Protein AF-J9DST7-F1 (afdb_monomer)

InterPro domains:
  IPR014009 PIK-related kinase, FAT domain [PS51189] (1-64)
  IPR057564 Serine/threonine-protein kinase ATR-like, HEAT repeats [PF23593] (2-87)

Foldseek 3Di:
DLVVVQVCCVVDDLVVVLVCLLVLLVCCLPPDVSSNVSSLVSLLVCCLVPVVSSLLSCVCQCPDDCVVCVSSNVSSVSSLVSSCVPNPVNVSVVVNVVSNVVVVVVVD

Solvent-accessible surface area (backbone atoms only — not comparable to full-atom values): 6143 Å² total; per-residue (Å²): 108,71,66,59,53,52,54,43,59,74,76,43,68,62,68,66,55,54,76,43,39,67,63,54,62,72,52,58,68,48,88,51,60,72,59,33,54,54,49,36,51,55,52,16,53,47,36,56,77,41,41,74,65,41,49,66,69,41,45,70,55,61,69,39,51,56,87,85,38,43,67,46,26,56,47,41,48,53,24,54,55,48,20,53,69,67,35,85,83,50,56,57,73,58,47,53,59,51,54,51,51,55,54,56,64,70,75,112

Radius of gyration: 13.71 Å; Cα contacts (8 Å, |Δi|>4): 87; chains: 1; bounding box: 43×25×34 Å

Organism: Wuchereria bancrofti (NCBI:tx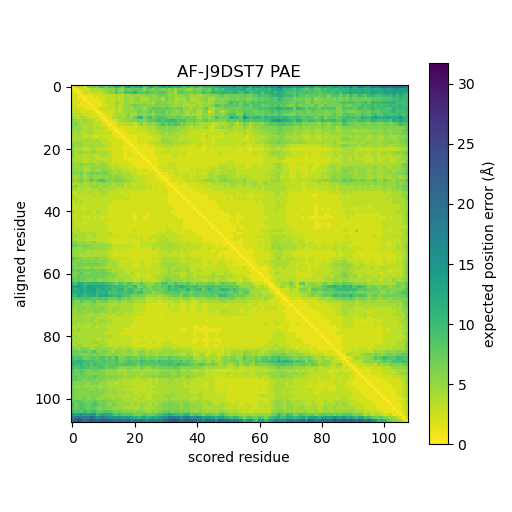id6293)

Nearest PDB structures (foldseek):
  3jbz-assembly1_A  TM=8.915E-01  e=9.673E-02  Homo sapiens
  6sb2-assembly1_B  TM=8.858E-01  e=1.521E-01  Homo sapiens
  8rch-assembly1_B  TM=8.813E-01  e=3.399E-01  Homo sapiens
  7kzv-assembly1_V  TM=4.719E-01  e=5.909E-01  Homo sapiens
  3tjz-assembly2_E  TM=4.678E-01  e=7.297E+00  Bos taurus

Sequence (108 aa):
MNGVIYDGFKCIDHYMFYTAFAQLISRITHPNEDVFQTLKMILSTLMVEYPHQCLWQSIAVFRCDADNQPLRFTRCRAVYDLAKRTDETGQLKNLIPQYEYVAAAFIR

Mean predicted aligned error: 4.24 Å

pLDDT: mean 89.82, std 5.5, range [54.22, 95.38]

Secondary structure (DSSP, 8-state):
-HHHHHHHHHHS-HHHHHHTHHHHHHTTT-S-HHHHHHHHHHHHHHHHHSHHHHHHHHHHHHT--TTT-HHHHHHHHHHHHHHHHH-SS-HHHHHHHHHHHHHHHH--

Structure (mmCIF, N/CA/C/O backbone):
data_AF-J9DST7-F1
#
_entry.id   AF-J9DST7-F1
#
loop_
_atom_site.group_PDB
_atom_site.id
_atom_site.type_symbol
_atom_site.label_atom_id
_atom_site.label_alt_id
_atom_site.label_comp_id
_atom_site.label_asym_id
_atom_site.label_entity_id
_atom_site.label_seq_id
_atom_site.pdbx_PDB_ins_code
_atom_site.Cartn_x
_atom_site.Cartn_y
_atom_site.Cartn_z
_atom_site.occupancy
_atom_site.B_iso_or_equiv
_atom_site.auth_seq_id
_atom_site.auth_comp_id
_atom_site.auth_asym_id
_atom_site.auth_atom_id
_atom_site.pdbx_PDB_model_num
ATOM 1 N N . MET A 1 1 ? -19.195 -8.987 -0.256 1.00 72.56 1 MET A N 1
ATOM 2 C CA . MET A 1 1 ? -17.948 -9.495 0.362 1.00 72.56 1 MET A CA 1
ATOM 3 C C . MET A 1 1 ? -16.982 -8.361 0.704 1.00 72.56 1 MET A C 1
ATOM 5 O O . MET A 1 1 ? -16.633 -8.263 1.868 1.00 72.56 1 MET A O 1
ATOM 9 N N . ASN A 1 2 ? -16.640 -7.454 -0.225 1.00 77.69 2 ASN A N 1
ATOM 10 C CA . ASN A 1 2 ? -15.779 -6.289 0.072 1.00 77.69 2 ASN A CA 1
ATOM 11 C C . ASN A 1 2 ? -16.277 -5.428 1.249 1.00 77.69 2 ASN A C 1
ATOM 13 O O . ASN A 1 2 ? -15.471 -5.034 2.081 1.00 77.69 2 ASN A O 1
ATOM 17 N N . GLY A 1 3 ? -17.594 -5.209 1.367 1.00 79.44 3 GLY A N 1
ATOM 18 C CA . GLY A 1 3 ? -18.181 -4.511 2.522 1.00 79.44 3 GLY A CA 1
ATOM 19 C C . GLY A 1 3 ? -17.886 -5.203 3.857 1.00 79.44 3 GLY A C 1
ATOM 20 O O . GLY A 1 3 ? -17.399 -4.565 4.774 1.00 79.44 3 GLY A O 1
ATOM 21 N N . VAL A 1 4 ? -18.038 -6.529 3.924 1.00 86.62 4 VAL A N 1
ATOM 22 C CA . VAL A 1 4 ? -17.747 -7.317 5.138 1.00 86.62 4 VAL A CA 1
ATOM 23 C C . VAL A 1 4 ? -16.264 -7.254 5.512 1.00 86.62 4 VAL A C 1
ATOM 25 O O . VAL A 1 4 ? -15.931 -7.159 6.686 1.00 86.62 4 VAL A O 1
ATOM 28 N N . ILE A 1 5 ? -15.366 -7.286 4.521 1.00 83.12 5 ILE A N 1
ATOM 29 C CA . ILE A 1 5 ? -13.921 -7.134 4.754 1.00 83.12 5 ILE A CA 1
ATOM 30 C C . ILE A 1 5 ? -13.617 -5.738 5.299 1.00 83.12 5 ILE A C 1
ATOM 32 O O . ILE A 1 5 ? -12.800 -5.597 6.202 1.00 83.12 5 ILE A O 1
ATOM 36 N N . TYR A 1 6 ? -14.283 -4.714 4.767 1.00 83.31 6 TYR A N 1
ATOM 37 C CA . TYR A 1 6 ? -14.107 -3.343 5.217 1.00 83.31 6 TYR A CA 1
ATOM 38 C C . TYR A 1 6 ? -14.636 -3.115 6.637 1.00 83.31 6 TYR A C 1
ATOM 40 O O . TYR A 1 6 ? -13.962 -2.489 7.452 1.00 83.31 6 TYR A O 1
ATOM 48 N N . ASP A 1 7 ? -15.801 -3.673 6.957 1.00 85.00 7 ASP A N 1
ATOM 49 C CA . ASP A 1 7 ? -16.362 -3.634 8.306 1.00 85.00 7 ASP A CA 1
ATOM 50 C C . ASP A 1 7 ? -15.466 -4.409 9.284 1.00 85.00 7 ASP A C 1
ATOM 52 O O . ASP A 1 7 ? -15.138 -3.914 10.359 1.00 85.00 7 ASP A O 1
ATOM 56 N N . GLY A 1 8 ? -14.967 -5.578 8.869 1.00 82.56 8 GLY A N 1
ATOM 57 C CA . GLY A 1 8 ? -13.980 -6.347 9.624 1.00 82.56 8 GLY A CA 1
ATOM 58 C C . GLY A 1 8 ? -12.692 -5.565 9.877 1.00 82.56 8 GLY A C 1
ATOM 59 O O . GLY A 1 8 ? -12.195 -5.574 10.995 1.00 82.56 8 GLY A O 1
ATOM 60 N N . 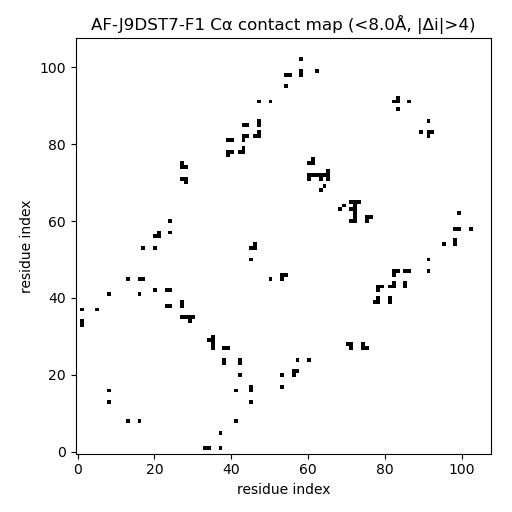PHE A 1 9 ? -12.187 -4.832 8.883 1.00 85.69 9 PHE A N 1
ATOM 61 C CA . PHE A 1 9 ? -10.999 -3.985 9.031 1.00 85.69 9 PHE A CA 1
ATOM 62 C C . PHE A 1 9 ? -11.182 -2.870 10.068 1.00 85.69 9 PHE A C 1
ATOM 64 O O . PHE A 1 9 ? -10.224 -2.492 10.725 1.00 85.69 9 PHE A O 1
ATOM 71 N N . LYS A 1 10 ? -12.408 -2.366 10.253 1.00 84.12 10 LYS A N 1
ATOM 72 C CA . LYS A 1 10 ? -12.713 -1.358 11.282 1.00 84.12 10 LYS A CA 1
ATOM 73 C C . LYS A 1 10 ? -12.887 -1.939 12.681 1.00 84.12 10 LYS A C 1
ATOM 75 O O . LYS A 1 10 ? -12.686 -1.227 13.659 1.00 84.12 10 LYS A O 1
ATOM 80 N N . CYS A 1 11 ? -13.359 -3.179 12.777 1.00 85.50 11 CYS A N 1
ATOM 81 C CA . CYS A 1 11 ? -13.729 -3.797 14.050 1.00 85.50 11 CYS A CA 1
ATOM 82 C C . CYS A 1 11 ? -12.637 -4.701 14.635 1.00 85.50 11 CYS A C 1
ATOM 84 O O . CYS A 1 11 ? -12.670 -4.988 15.830 1.00 85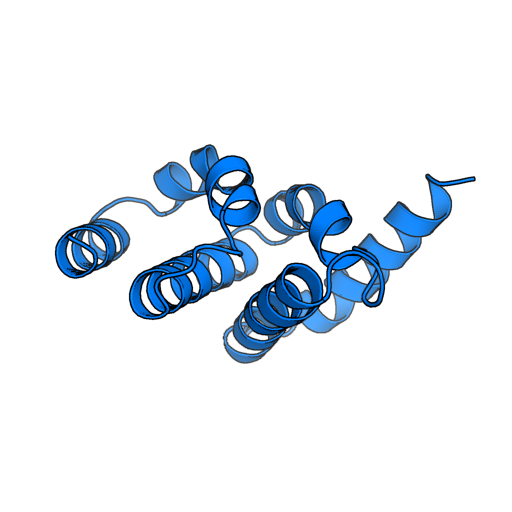.50 11 CYS A O 1
ATOM 86 N N . ILE A 1 12 ? -11.712 -5.184 13.806 1.00 86.69 12 ILE A N 1
ATOM 87 C CA . ILE A 1 12 ? -10.630 -6.096 14.185 1.00 86.69 12 ILE A CA 1
ATOM 88 C C . ILE A 1 12 ? -9.321 -5.306 14.263 1.00 86.69 12 ILE A C 1
ATOM 90 O O . ILE A 1 12 ? -9.127 -4.343 13.529 1.00 86.69 12 ILE A O 1
ATOM 94 N N . ASP A 1 13 ? -8.411 -5.738 15.134 1.00 87.06 13 ASP A N 1
ATOM 95 C CA . ASP A 1 13 ? -7.073 -5.162 15.250 1.00 87.06 13 ASP A CA 1
ATOM 96 C C . ASP A 1 13 ? -6.321 -5.202 13.904 1.00 87.06 13 ASP A C 1
ATOM 98 O O . ASP A 1 13 ? -6.175 -6.262 13.274 1.00 87.06 13 ASP A O 1
ATOM 102 N N . HIS A 1 14 ? -5.813 -4.045 13.473 1.00 88.69 14 HIS A N 1
ATOM 103 C CA . HIS A 1 14 ? -5.045 -3.890 12.241 1.00 88.69 14 HIS A CA 1
ATOM 104 C C . HIS A 1 14 ? -3.817 -4.806 12.194 1.00 88.69 14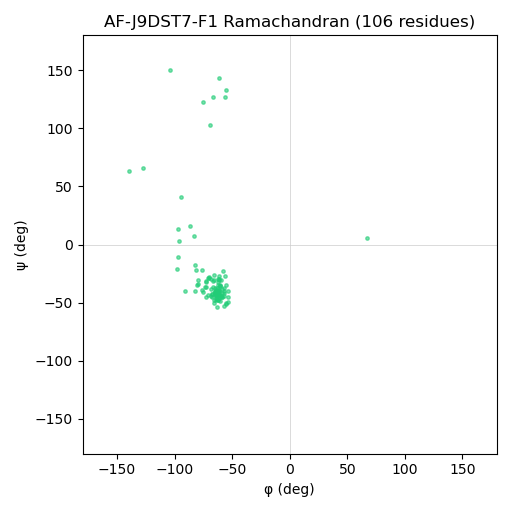 HIS A C 1
ATOM 106 O O . HIS A 1 14 ? -3.419 -5.244 11.109 1.00 88.69 14 HIS A O 1
ATOM 112 N N . TYR A 1 15 ? -3.258 -5.186 13.346 1.00 88.75 15 TYR A N 1
ATOM 113 C CA . TYR A 1 15 ? -2.160 -6.145 13.426 1.00 88.75 15 TYR A CA 1
ATOM 114 C C . TYR A 1 15 ? -2.486 -7.487 12.746 1.00 88.75 15 TYR A C 1
ATOM 116 O O . TYR A 1 15 ? -1.622 -8.089 12.101 1.00 88.75 15 TYR A O 1
ATOM 124 N N . MET A 1 16 ? -3.742 -7.950 12.803 1.00 87.88 16 MET A N 1
ATOM 125 C CA . MET A 1 16 ? -4.143 -9.174 12.100 1.00 87.88 16 MET A CA 1
ATOM 126 C C . MET A 1 16 ? -3.985 -9.025 10.584 1.00 87.88 16 MET A C 1
ATOM 128 O O . MET A 1 1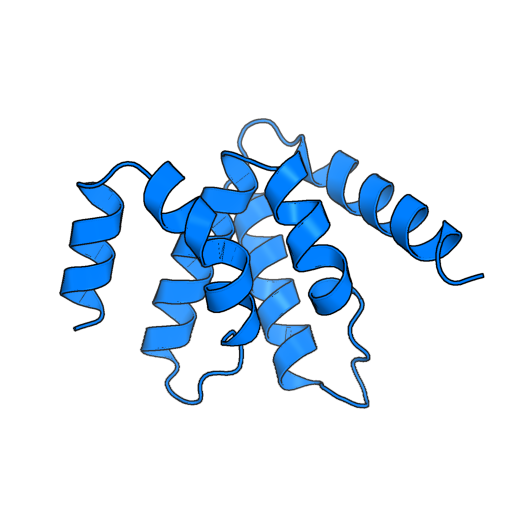6 ? -3.479 -9.930 9.919 1.00 87.88 16 MET A O 1
ATOM 132 N N . PHE A 1 17 ? -4.344 -7.864 10.034 1.00 87.75 17 PHE A N 1
ATOM 133 C CA . PHE A 1 17 ? -4.189 -7.576 8.608 1.00 87.75 17 PHE A CA 1
ATOM 134 C C . PHE A 1 17 ? -2.728 -7.354 8.219 1.00 87.75 17 PHE A C 1
ATOM 136 O O . PHE A 1 17 ? -2.327 -7.741 7.119 1.00 87.75 17 PHE A O 1
ATOM 143 N N . TYR A 1 18 ? -1.915 -6.812 9.128 1.00 89.88 18 TYR A N 1
ATOM 144 C CA . TYR A 1 18 ? -0.470 -6.715 8.945 1.00 89.88 18 TYR A CA 1
ATOM 145 C C . TYR A 1 18 ? 0.169 -8.091 8.697 1.00 89.88 18 TYR A C 1
ATOM 147 O O . TYR A 1 18 ? 0.999 -8.221 7.798 1.00 89.88 18 TYR A O 1
ATOM 155 N N . THR A 1 19 ? -0.260 -9.146 9.400 1.00 90.25 19 THR A N 1
ATOM 156 C CA . THR A 1 19 ? 0.291 -10.499 9.169 1.00 90.25 19 THR A CA 1
ATOM 157 C C . THR A 1 19 ? 0.055 -11.017 7.745 1.00 90.25 19 THR A C 1
ATOM 159 O O . THR A 1 19 ? 0.853 -11.791 7.218 1.00 90.25 19 THR A O 1
ATOM 162 N N . ALA A 1 20 ? -1.005 -10.539 7.088 1.00 91.00 20 ALA A N 1
ATOM 163 C CA . ALA A 1 20 ? -1.338 -10.866 5.708 1.00 91.00 20 ALA A CA 1
ATOM 164 C C . ALA A 1 20 ? -0.828 -9.827 4.691 1.00 91.00 20 ALA A C 1
ATOM 166 O O . ALA A 1 20 ? -1.080 -9.984 3.495 1.00 91.00 20 ALA A O 1
ATOM 167 N N . PHE A 1 21 ? -0.097 -8.787 5.112 1.00 92.88 21 PHE A N 1
ATOM 168 C CA . PHE A 1 21 ? 0.298 -7.660 4.257 1.00 92.88 21 PHE A CA 1
ATOM 169 C C . PHE A 1 21 ? 1.014 -8.103 2.973 1.00 92.88 21 PHE A C 1
ATOM 171 O O . PHE A 1 21 ? 0.606 -7.718 1.875 1.00 92.88 21 PHE A O 1
ATOM 178 N N . ALA A 1 22 ? 2.020 -8.978 3.083 1.00 90.75 22 ALA A N 1
ATOM 179 C CA . ALA A 1 22 ? 2.740 -9.528 1.932 1.00 90.75 22 ALA A CA 1
ATOM 180 C C . ALA A 1 22 ? 1.810 -10.251 0.935 1.00 90.75 22 ALA A C 1
ATOM 182 O O . ALA A 1 22 ? 1.971 -10.135 -0.283 1.00 90.75 22 ALA A O 1
ATOM 183 N N . GLN A 1 23 ? 0.795 -10.963 1.438 1.00 92.31 23 GLN A N 1
ATOM 184 C CA . GLN A 1 23 ? -0.193 -11.637 0.594 1.00 92.31 23 GLN A CA 1
ATOM 185 C C . GLN A 1 23 ? -1.116 -10.626 -0.092 1.00 92.31 23 GLN A C 1
ATOM 187 O O . GLN A 1 23 ? -1.354 -10.734 -1.297 1.00 92.31 23 GLN A O 1
ATOM 192 N N . LEU A 1 24 ? -1.579 -9.607 0.635 1.00 92.75 24 LEU A N 1
ATOM 193 C CA . LEU A 1 24 ? -2.447 -8.553 0.108 1.00 92.75 24 LEU A CA 1
ATOM 194 C C . LEU A 1 24 ? -1.754 -7.748 -0.999 1.00 92.75 24 LEU A C 1
ATOM 196 O O . LEU A 1 24 ? -2.315 -7.582 -2.085 1.00 92.75 24 LEU A O 1
ATOM 200 N N . ILE A 1 25 ? -0.513 -7.308 -0.773 1.00 91.94 25 ILE A N 1
ATOM 201 C CA . ILE A 1 25 ? 0.221 -6.520 -1.769 1.00 91.94 25 ILE A CA 1
ATOM 202 C C . ILE A 1 25 ? 0.589 -7.342 -3.009 1.00 91.94 25 ILE A C 1
ATOM 204 O O . ILE A 1 25 ? 0.603 -6.811 -4.121 1.00 91.94 25 ILE A O 1
ATOM 208 N N . SER A 1 26 ? 0.794 -8.657 -2.870 1.00 90.31 26 SER A N 1
ATOM 209 C CA . SER A 1 26 ? 1.018 -9.534 -4.026 1.00 90.31 26 SER A CA 1
ATOM 210 C C . SER A 1 26 ? -0.160 -9.519 -5.015 1.00 90.31 26 SER A C 1
ATOM 212 O O . SER A 1 26 ? 0.053 -9.644 -6.226 1.00 90.31 26 SER A O 1
ATOM 214 N N . ARG A 1 27 ? -1.385 -9.298 -4.507 1.00 91.19 27 ARG A N 1
ATOM 215 C CA . ARG A 1 27 ? -2.661 -9.296 -5.245 1.00 91.19 27 ARG A CA 1
ATOM 216 C C . ARG A 1 27 ? -3.140 -7.906 -5.660 1.00 91.19 27 ARG A C 1
ATOM 218 O O . ARG A 1 27 ? -4.269 -7.759 -6.122 1.00 91.19 27 ARG A O 1
ATOM 225 N N . ILE A 1 28 ? -2.281 -6.892 -5.582 1.00 92.12 28 ILE A N 1
ATOM 226 C CA . ILE A 1 28 ? -2.622 -5.508 -5.938 1.00 92.12 28 ILE A CA 1
ATOM 227 C C . ILE A 1 28 ? -3.110 -5.342 -7.393 1.00 92.12 28 ILE A C 1
ATOM 229 O O . ILE A 1 28 ? -3.850 -4.413 -7.707 1.00 92.12 28 ILE A O 1
ATOM 233 N N . THR A 1 29 ? -2.760 -6.266 -8.290 1.00 91.44 29 THR A N 1
ATOM 234 C CA . THR A 1 29 ? -3.162 -6.276 -9.708 1.00 91.44 29 THR A CA 1
ATOM 235 C C . THR A 1 29 ? -4.511 -6.958 -9.977 1.00 91.44 29 THR A C 1
ATOM 237 O O . THR A 1 29 ? -4.809 -7.292 -11.119 1.00 91.44 29 THR A O 1
ATOM 240 N N . HIS A 1 30 ? -5.345 -7.176 -8.953 1.00 90.56 30 HIS A N 1
ATOM 241 C CA . HIS A 1 30 ? -6.648 -7.831 -9.101 1.00 90.56 30 HIS A CA 1
ATOM 242 C C . HIS A 1 30 ? -7.553 -7.141 -10.155 1.00 90.56 30 HIS A C 1
ATOM 244 O O . HIS A 1 30 ? -7.711 -5.922 -10.100 1.00 90.56 30 HIS A O 1
ATOM 250 N N . PRO A 1 31 ? -8.193 -7.869 -11.089 1.00 90.19 31 PRO A N 1
ATOM 251 C CA . PRO A 1 31 ? -8.918 -7.256 -12.209 1.00 90.19 31 PRO A CA 1
ATOM 252 C C . PRO A 1 31 ? -10.151 -6.446 -11.782 1.00 90.19 31 PRO A C 1
ATOM 254 O O . PRO A 1 31 ? -10.498 -5.468 -12.433 1.00 90.19 31 PRO A O 1
ATOM 257 N N . ASN A 1 32 ? -10.804 -6.826 -10.679 1.00 92.69 32 ASN A N 1
ATOM 258 C CA . ASN A 1 32 ? -11.925 -6.068 -10.123 1.00 92.69 32 ASN A CA 1
ATOM 259 C C . ASN A 1 32 ? -11.422 -4.808 -9.397 1.00 92.69 32 ASN A C 1
ATOM 261 O O . ASN A 1 32 ? -10.641 -4.911 -8.446 1.00 92.69 32 ASN A O 1
ATOM 265 N N . GLU A 1 33 ? -11.909 -3.648 -9.831 1.00 91.62 33 GLU A N 1
ATOM 266 C CA . GLU A 1 33 ? -11.514 -2.342 -9.311 1.00 91.62 33 GLU A CA 1
ATOM 267 C C . GLU A 1 33 ? -11.990 -2.103 -7.871 1.00 91.62 33 GLU A C 1
ATOM 269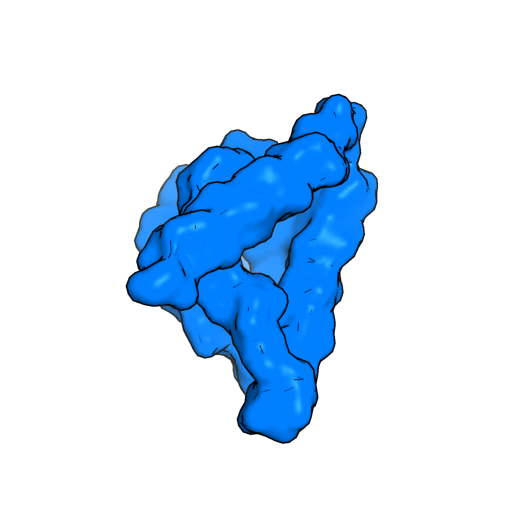 O O . GLU A 1 33 ? -11.208 -1.613 -7.063 1.00 91.62 33 GLU A O 1
ATOM 274 N N . ASP A 1 34 ? -13.194 -2.541 -7.491 1.00 91.38 34 ASP A N 1
ATOM 275 C CA . ASP A 1 34 ? -13.696 -2.399 -6.115 1.00 91.38 34 ASP A CA 1
ATOM 276 C C . ASP A 1 34 ? -12.803 -3.139 -5.116 1.00 91.38 34 ASP A C 1
ATOM 278 O O . ASP A 1 34 ? -12.511 -2.643 -4.028 1.00 91.38 34 ASP A O 1
ATOM 282 N N . VAL A 1 35 ? -12.320 -4.324 -5.507 1.00 91.81 35 VAL A N 1
ATOM 283 C CA . VAL A 1 35 ? -11.370 -5.105 -4.701 1.00 91.81 35 VAL A CA 1
ATOM 284 C C . VAL A 1 35 ? -10.055 -4.346 -4.560 1.00 91.81 35 VAL A C 1
ATOM 286 O O . VAL A 1 35 ? -9.506 -4.268 -3.461 1.00 91.81 35 VAL A O 1
ATOM 289 N N . PHE A 1 36 ? -9.558 -3.748 -5.645 1.00 92.94 36 PHE A N 1
ATOM 290 C CA . PHE A 1 36 ? -8.358 -2.922 -5.577 1.00 92.94 36 PHE A CA 1
ATOM 291 C C . PHE A 1 36 ? -8.554 -1.703 -4.670 1.00 92.94 36 PHE A C 1
ATOM 293 O O . PHE A 1 36 ? -7.660 -1.406 -3.885 1.00 92.94 36 PHE A O 1
ATOM 300 N N . GLN A 1 37 ? -9.708 -1.033 -4.705 1.00 93.06 37 GLN A N 1
ATOM 301 C CA . GLN A 1 37 ? -9.981 0.099 -3.816 1.00 93.06 37 GLN A CA 1
ATOM 302 C C . GLN A 1 37 ? -9.954 -0.318 -2.339 1.00 93.06 37 GLN A C 1
ATOM 304 O O . GLN A 1 37 ? -9.320 0.364 -1.529 1.00 93.06 37 GLN A O 1
ATOM 309 N N . THR A 1 38 ? -10.558 -1.461 -1.991 1.00 92.69 38 THR A N 1
ATOM 310 C CA . THR A 1 38 ? -10.490 -2.015 -0.628 1.00 92.69 38 THR A CA 1
ATOM 311 C C . THR A 1 38 ? -9.052 -2.357 -0.232 1.00 92.69 38 THR A C 1
ATOM 313 O O . THR A 1 38 ? -8.594 -1.928 0.825 1.00 92.69 38 THR A O 1
ATOM 316 N N . LEU A 1 39 ? -8.305 -3.060 -1.093 1.00 93.25 39 LEU A N 1
ATOM 317 C CA . LEU A 1 39 ? -6.898 -3.397 -0.841 1.00 93.25 39 LEU A CA 1
ATOM 318 C C . LEU A 1 39 ? -6.032 -2.148 -0.677 1.00 93.25 39 LEU A C 1
ATOM 320 O O . LEU A 1 39 ? -5.207 -2.086 0.228 1.00 93.25 39 LEU A O 1
ATOM 324 N N . LYS A 1 40 ? -6.229 -1.143 -1.534 1.00 94.81 40 LYS A N 1
ATOM 325 C CA . LYS A 1 40 ? -5.476 0.108 -1.508 1.00 94.81 40 LYS A CA 1
ATOM 326 C C . LYS A 1 40 ? -5.648 0.818 -0.175 1.00 94.81 40 LYS A C 1
ATOM 328 O O . LYS A 1 40 ? -4.660 1.275 0.391 1.00 94.81 40 LYS A O 1
ATOM 333 N N . MET A 1 41 ? -6.881 0.871 0.325 1.00 93.94 41 MET A N 1
ATOM 334 C CA . MET A 1 41 ? -7.173 1.472 1.619 1.00 93.94 41 MET A CA 1
ATOM 335 C C . MET A 1 41 ? -6.478 0.711 2.753 1.00 93.94 41 MET A C 1
ATOM 337 O O . MET A 1 41 ? -5.683 1.312 3.467 1.00 93.94 41 MET A O 1
ATOM 341 N N . ILE A 1 42 ? -6.691 -0.608 2.846 1.00 93.75 42 ILE A N 1
ATOM 342 C CA . ILE A 1 42 ? -6.094 -1.459 3.889 1.00 93.75 42 ILE A CA 1
ATOM 343 C C . ILE A 1 42 ? -4.567 -1.319 3.895 1.00 93.75 42 ILE A C 1
ATOM 345 O O . ILE A 1 42 ? -3.973 -1.026 4.929 1.00 93.75 42 ILE A O 1
ATOM 349 N N . LEU A 1 43 ? -3.925 -1.471 2.732 1.00 95.06 43 LEU A N 1
ATOM 350 C CA . LEU A 1 43 ? -2.471 -1.372 2.607 1.00 95.06 43 LEU A CA 1
ATOM 351 C C . LEU A 1 43 ? -1.960 0.019 2.997 1.00 95.06 43 LEU A C 1
ATOM 353 O O . LEU A 1 43 ? -0.946 0.114 3.682 1.00 95.06 43 LEU A O 1
ATOM 357 N N . SER A 1 44 ? -2.654 1.089 2.592 1.00 95.25 44 SER A N 1
ATOM 358 C CA . SER A 1 44 ? -2.251 2.454 2.945 1.00 95.25 44 SER A CA 1
ATOM 359 C C . SER A 1 44 ? -2.344 2.724 4.446 1.00 95.25 44 SER A C 1
ATOM 361 O O . SER A 1 44 ? -1.417 3.303 5.002 1.00 95.25 44 SER A O 1
ATOM 363 N N . THR A 1 45 ? -3.400 2.250 5.112 1.00 94.19 45 THR A N 1
ATOM 364 C CA . THR A 1 45 ? -3.572 2.397 6.563 1.00 94.19 45 THR A CA 1
ATOM 365 C C . THR A 1 45 ? -2.484 1.640 7.319 1.00 94.19 45 THR A C 1
ATOM 367 O O . THR A 1 45 ? -1.810 2.224 8.163 1.00 94.19 45 THR A O 1
ATOM 370 N N . LEU A 1 46 ? -2.225 0.381 6.947 1.00 94.56 46 LEU A N 1
ATOM 371 C CA . LEU A 1 46 ? -1.167 -0.423 7.566 1.00 94.56 46 LEU A CA 1
ATOM 372 C C . LEU A 1 46 ? 0.228 0.179 7.360 1.00 94.56 46 LEU A C 1
ATOM 374 O O . LEU A 1 46 ? 1.068 0.096 8.250 1.00 94.56 46 LEU A O 1
ATOM 378 N N . MET A 1 47 ? 0.482 0.810 6.208 1.00 94.69 47 MET A N 1
ATOM 379 C CA . MET A 1 47 ? 1.741 1.519 5.962 1.00 94.69 47 MET A CA 1
ATOM 380 C C . MET A 1 47 ? 1.918 2.755 6.845 1.00 94.69 47 MET A C 1
ATOM 382 O O . MET A 1 47 ? 3.055 3.095 7.153 1.00 94.69 47 MET A O 1
ATOM 386 N N . VAL A 1 48 ? 0.840 3.440 7.228 1.00 94.12 48 VAL A N 1
ATOM 387 C CA . VAL A 1 48 ? 0.915 4.582 8.153 1.00 94.12 48 VAL A CA 1
ATOM 388 C C . VAL A 1 48 ? 1.143 4.094 9.585 1.00 94.12 48 VAL A C 1
ATOM 390 O O . VAL A 1 48 ? 1.956 4.666 10.303 1.00 94.12 48 VAL A O 1
ATOM 393 N N . GLU A 1 49 ? 0.475 3.012 9.984 1.00 93.00 49 GLU A N 1
ATOM 394 C CA . GLU A 1 49 ? 0.534 2.474 11.349 1.00 93.00 49 GLU A CA 1
ATOM 395 C C . GLU A 1 49 ? 1.833 1.701 11.640 1.00 93.00 49 GLU A C 1
ATOM 397 O O . GLU A 1 49 ? 2.425 1.843 12.709 1.00 93.00 49 GLU A O 1
ATOM 402 N N . TYR A 1 50 ? 2.326 0.929 10.665 1.00 93.75 50 TYR A N 1
ATOM 403 C CA . TYR A 1 50 ? 3.540 0.110 10.769 1.00 93.75 50 TYR A CA 1
ATOM 404 C C . TYR A 1 50 ? 4.507 0.396 9.603 1.00 93.75 50 TYR A C 1
ATOM 406 O O . TYR A 1 50 ? 4.751 -0.474 8.752 1.00 93.75 50 TYR A O 1
ATOM 414 N N . PRO A 1 51 ? 5.071 1.617 9.520 1.00 92.62 51 PRO A N 1
ATOM 415 C CA . PRO A 1 51 ? 5.782 2.087 8.334 1.00 92.62 51 PRO A CA 1
ATOM 416 C C . PRO A 1 51 ? 7.024 1.260 8.027 1.00 92.62 51 PRO A C 1
ATOM 418 O O . PRO A 1 51 ? 7.217 0.825 6.895 1.00 92.62 51 PRO A O 1
ATOM 421 N N . HIS A 1 52 ? 7.854 0.984 9.031 1.00 92.56 52 HIS A N 1
ATOM 422 C CA . HIS A 1 52 ? 9.120 0.281 8.835 1.00 92.56 52 HIS A CA 1
ATOM 423 C C . HIS A 1 52 ? 8.930 -1.146 8.308 1.00 92.56 52 HIS A C 1
ATOM 425 O O . HIS A 1 52 ? 9.645 -1.581 7.402 1.00 92.56 52 HIS A O 1
ATOM 431 N N . GLN A 1 53 ? 7.957 -1.870 8.861 1.00 92.00 53 GLN A N 1
ATOM 432 C CA . GLN A 1 53 ? 7.672 -3.248 8.492 1.00 92.00 53 GLN A CA 1
ATOM 433 C C . GLN A 1 53 ? 7.020 -3.334 7.112 1.00 92.00 53 GLN A C 1
ATOM 435 O O . GLN A 1 53 ? 7.423 -4.160 6.290 1.00 92.00 53 GLN A O 1
ATOM 440 N N . CYS A 1 54 ? 6.037 -2.471 6.844 1.00 94.50 54 CYS A N 1
ATOM 441 C CA . CYS A 1 54 ? 5.328 -2.474 5.572 1.00 94.50 54 CYS A CA 1
ATOM 442 C C . CYS A 1 54 ? 6.245 -2.038 4.429 1.00 94.50 54 CYS A C 1
ATOM 444 O O . CYS A 1 54 ? 6.299 -2.730 3.415 1.00 94.50 54 CYS A O 1
ATOM 446 N N . LEU A 1 55 ? 7.025 -0.961 4.612 1.00 93.94 55 LEU A N 1
ATOM 447 C CA . LEU A 1 55 ? 7.948 -0.459 3.590 1.00 93.94 55 LEU A CA 1
ATOM 448 C C . LEU A 1 55 ? 8.950 -1.526 3.156 1.00 93.94 55 LEU A C 1
ATOM 450 O O . LEU A 1 55 ? 9.184 -1.671 1.959 1.00 93.94 55 LEU A O 1
ATOM 454 N N . TRP A 1 56 ? 9.499 -2.301 4.095 1.00 91.75 56 TRP A N 1
ATOM 455 C CA . TRP A 1 56 ? 10.426 -3.382 3.759 1.00 91.75 56 TRP A CA 1
ATOM 456 C C . TRP A 1 56 ? 9.760 -4.499 2.947 1.00 91.75 56 TRP A C 1
ATOM 458 O O . TRP A 1 56 ? 10.328 -4.977 1.969 1.00 91.75 56 TRP A O 1
ATOM 468 N N . GLN A 1 57 ? 8.529 -4.881 3.300 1.00 90.44 57 GLN A N 1
ATOM 469 C CA . GLN A 1 57 ? 7.783 -5.920 2.582 1.00 90.44 57 GLN A CA 1
ATOM 470 C C . GLN A 1 57 ? 7.311 -5.466 1.192 1.00 90.44 57 GLN A C 1
ATOM 472 O O . GLN A 1 57 ? 7.172 -6.290 0.288 1.00 90.44 57 GLN A O 1
ATOM 477 N N . SER A 1 58 ? 7.066 -4.167 0.998 1.00 92.44 58 SER A N 1
ATOM 478 C CA . SER A 1 58 ? 6.542 -3.620 -0.255 1.00 92.44 58 SER A CA 1
ATOM 479 C C . SER A 1 58 ? 7.601 -3.054 -1.201 1.00 92.44 58 SER A C 1
ATOM 481 O O . SER A 1 58 ? 7.281 -2.800 -2.363 1.00 92.44 58 SER A O 1
ATOM 483 N N . ILE A 1 59 ? 8.857 -2.884 -0.764 1.00 90.19 59 ILE A N 1
ATOM 484 C CA . ILE A 1 59 ? 9.882 -2.169 -1.543 1.00 90.19 59 ILE A CA 1
ATOM 485 C C . ILE A 1 59 ? 10.186 -2.815 -2.899 1.00 90.19 59 ILE A C 1
ATOM 487 O O . ILE A 1 59 ? 10.382 -2.112 -3.889 1.00 90.19 59 ILE A O 1
ATOM 491 N N . ALA A 1 60 ? 10.158 -4.148 -2.976 1.00 87.81 60 ALA A N 1
ATOM 492 C CA . ALA A 1 60 ? 10.362 -4.874 -4.228 1.00 87.81 60 ALA A CA 1
ATOM 493 C C . ALA A 1 60 ? 9.223 -4.621 -5.231 1.00 87.81 60 ALA A C 1
ATOM 495 O O . ALA A 1 60 ? 9.459 -4.499 -6.430 1.00 87.81 60 ALA A O 1
ATOM 496 N N . VAL A 1 61 ? 7.986 -4.503 -4.737 1.00 86.81 61 VAL A N 1
ATOM 497 C CA . VAL A 1 61 ? 6.806 -4.205 -5.562 1.00 86.81 61 VAL A CA 1
ATOM 498 C C . VAL A 1 61 ? 6.809 -2.739 -5.996 1.00 86.81 61 VAL A C 1
ATOM 500 O O . VAL A 1 61 ? 6.446 -2.436 -7.129 1.00 86.81 61 VAL A O 1
ATOM 503 N N . PHE A 1 62 ? 7.262 -1.837 -5.124 1.00 87.00 62 PHE A N 1
ATOM 504 C CA . PHE A 1 62 ? 7.381 -0.409 -5.416 1.00 87.00 62 PHE A CA 1
ATOM 505 C C . PHE A 1 62 ? 8.416 -0.110 -6.507 1.00 87.00 62 PHE A C 1
ATOM 507 O O . PHE A 1 62 ? 8.170 0.721 -7.377 1.00 87.00 62 PHE A O 1
ATOM 514 N N . ARG A 1 63 ? 9.549 -0.819 -6.490 1.00 86.62 63 ARG A N 1
ATOM 515 C CA . ARG A 1 63 ? 10.630 -0.701 -7.484 1.00 86.62 63 ARG A CA 1
ATOM 516 C C . ARG A 1 63 ? 10.386 -1.516 -8.757 1.00 86.62 63 ARG A C 1
ATOM 518 O O . ARG A 1 63 ? 11.298 -1.664 -9.564 1.00 86.62 63 ARG A O 1
ATOM 525 N N . CYS A 1 64 ? 9.199 -2.099 -8.908 1.00 85.19 64 CYS A N 1
ATOM 526 C CA . CYS A 1 64 ? 8.883 -2.906 -10.073 1.00 85.19 64 CYS A CA 1
ATOM 527 C C . CYS A 1 64 ? 8.972 -2.067 -11.355 1.00 85.19 64 CYS A C 1
ATOM 529 O O . CYS A 1 64 ? 8.625 -0.888 -11.370 1.00 85.19 64 CYS A O 1
ATOM 531 N N . ASP A 1 65 ? 9.454 -2.696 -12.417 1.00 82.62 65 ASP A N 1
ATOM 532 C CA . ASP A 1 65 ? 9.686 -2.071 -13.710 1.00 82.62 65 ASP A CA 1
ATOM 533 C C . ASP A 1 65 ? 8.355 -1.653 -14.366 1.00 82.62 65 ASP A C 1
ATOM 535 O O . ASP A 1 65 ? 7.416 -2.451 -14.480 1.00 82.62 65 ASP A O 1
ATOM 539 N N . ALA A 1 66 ? 8.276 -0.380 -14.765 1.00 82.06 66 ALA A N 1
ATOM 540 C CA . ALA A 1 66 ? 7.083 0.215 -15.357 1.00 82.06 66 ALA A CA 1
ATOM 541 C C . ALA A 1 66 ? 6.781 -0.318 -16.768 1.00 8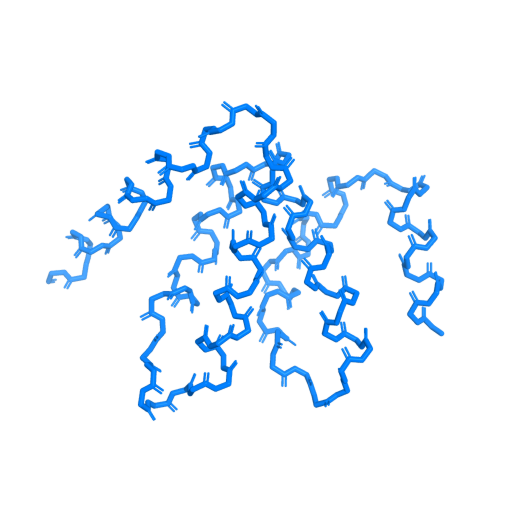2.06 66 ALA A C 1
ATOM 543 O O . ALA A 1 66 ? 5.611 -0.371 -17.144 1.00 82.06 66 ALA A O 1
ATOM 544 N N . ASP A 1 67 ? 7.797 -0.750 -17.514 1.00 84.06 67 ASP A N 1
ATOM 545 C CA . ASP A 1 67 ? 7.661 -1.283 -18.870 1.00 84.06 67 ASP A CA 1
ATOM 546 C C . ASP A 1 67 ? 7.260 -2.763 -18.831 1.00 84.06 67 ASP A C 1
ATOM 548 O O . ASP A 1 67 ? 6.382 -3.204 -19.573 1.00 84.06 67 ASP A O 1
ATOM 552 N N . ASN A 1 68 ? 7.845 -3.529 -17.904 1.00 86.00 68 ASN A N 1
ATOM 553 C CA . ASN A 1 68 ? 7.555 -4.957 -17.762 1.00 86.00 68 ASN A CA 1
ATOM 554 C C . ASN A 1 68 ? 6.246 -5.242 -16.998 1.00 86.00 68 ASN A C 1
ATOM 556 O O . ASN A 1 68 ? 5.574 -6.238 -17.276 1.00 86.00 68 ASN A O 1
ATOM 560 N N . GLN A 1 69 ? 5.872 -4.415 -16.010 1.00 88.12 69 GLN A N 1
ATOM 561 C CA . GLN A 1 69 ? 4.674 -4.620 -15.177 1.00 88.12 69 GLN A CA 1
ATOM 562 C C . GLN A 1 69 ? 3.920 -3.300 -14.892 1.00 88.12 69 GLN A C 1
ATOM 564 O O . GLN A 1 69 ? 3.737 -2.924 -13.724 1.00 88.12 69 GLN A O 1
ATOM 569 N N . PRO A 1 70 ? 3.381 -2.623 -15.927 1.00 89.94 70 PRO A N 1
ATOM 570 C CA . PRO A 1 70 ? 2.808 -1.276 -15.810 1.00 89.94 70 PRO A CA 1
ATOM 571 C C . PRO A 1 70 ? 1.658 -1.188 -14.802 1.00 89.94 70 PRO A C 1
ATOM 573 O O . PRO A 1 70 ? 1.635 -0.306 -13.946 1.00 89.94 70 PRO A O 1
ATOM 576 N N . LEU A 1 71 ? 0.723 -2.146 -14.827 1.00 90.75 71 LEU A N 1
ATOM 577 C CA . LEU A 1 71 ? -0.430 -2.144 -13.919 1.00 90.75 71 LEU A CA 1
ATOM 578 C C . LEU A 1 71 ? -0.006 -2.236 -12.446 1.00 90.75 71 LEU A C 1
ATOM 580 O O . LEU A 1 71 ? -0.579 -1.568 -11.582 1.00 90.75 71 LEU A O 1
ATOM 584 N N . ARG A 1 72 ? 0.999 -3.069 -12.152 1.00 91.81 72 ARG A N 1
ATOM 585 C CA . ARG A 1 72 ? 1.518 -3.235 -10.791 1.00 91.81 72 ARG A CA 1
ATOM 586 C C . ARG A 1 72 ? 2.220 -1.965 -10.330 1.00 91.81 72 ARG A C 1
ATOM 588 O O . ARG A 1 72 ? 1.956 -1.520 -9.215 1.00 91.81 72 ARG A O 1
ATOM 595 N N . PHE A 1 73 ? 3.043 -1.372 -11.193 1.00 91.62 73 PHE A N 1
ATOM 596 C CA . PHE A 1 73 ? 3.727 -0.112 -10.926 1.00 91.62 73 PHE A CA 1
ATOM 597 C C . PHE A 1 73 ? 2.732 1.011 -10.588 1.00 91.62 73 PHE A C 1
ATOM 599 O O . PHE A 1 73 ? 2.811 1.610 -9.512 1.00 91.62 73 PHE A O 1
ATOM 606 N N . THR A 1 74 ? 1.728 1.235 -11.444 1.00 93.31 74 THR A N 1
ATOM 607 C CA . THR A 1 74 ? 0.713 2.283 -11.244 1.00 93.31 74 THR A CA 1
ATOM 608 C C . THR A 1 74 ? -0.079 2.078 -9.955 1.00 93.31 74 THR A C 1
ATOM 610 O O . THR A 1 74 ? -0.282 3.018 -9.183 1.00 93.31 74 THR A O 1
ATOM 613 N N . ARG A 1 75 ? -0.518 0.847 -9.683 1.00 94.50 75 ARG A N 1
ATOM 614 C CA . ARG A 1 75 ? -1.333 0.561 -8.499 1.00 94.50 75 ARG A CA 1
ATOM 615 C C . ARG A 1 75 ? -0.537 0.614 -7.200 1.00 94.50 75 ARG A C 1
ATOM 617 O O . ARG A 1 75 ? -1.054 1.111 -6.203 1.00 94.50 75 ARG A O 1
ATOM 624 N N . CYS A 1 76 ? 0.717 0.163 -7.206 1.00 93.50 76 CYS A N 1
ATOM 625 C CA . CYS A 1 76 ? 1.594 0.274 -6.042 1.00 93.50 76 CYS A CA 1
ATOM 626 C C . CYS A 1 76 ? 1.880 1.744 -5.702 1.00 93.50 76 CYS A C 1
ATOM 628 O O . CYS A 1 76 ? 1.724 2.146 -4.548 1.00 93.50 76 CYS A O 1
ATOM 630 N N . ARG A 1 77 ? 2.172 2.578 -6.711 1.00 93.31 77 ARG A N 1
ATOM 631 C CA . ARG A 1 77 ? 2.274 4.039 -6.550 1.00 93.31 77 ARG A CA 1
ATOM 632 C C . ARG A 1 77 ? 1.023 4.633 -5.907 1.00 93.31 77 ARG A C 1
ATOM 634 O O . ARG A 1 77 ? 1.147 5.388 -4.949 1.00 93.31 77 ARG A O 1
ATOM 641 N N . ALA A 1 78 ? -0.165 4.234 -6.359 1.00 95.00 78 ALA A N 1
ATOM 642 C CA . ALA A 1 78 ? -1.421 4.728 -5.798 1.00 95.00 78 ALA A CA 1
ATOM 643 C C . ALA A 1 78 ? -1.597 4.397 -4.301 1.00 95.00 78 ALA A C 1
ATOM 645 O O . ALA A 1 78 ? -2.149 5.216 -3.568 1.00 95.00 78 ALA A O 1
ATOM 646 N N . VAL A 1 79 ? -1.117 3.237 -3.833 1.00 95.38 79 VAL A N 1
ATOM 647 C CA . VAL A 1 79 ? -1.102 2.887 -2.396 1.00 95.38 79 VAL A CA 1
ATOM 648 C C . VAL A 1 79 ? -0.157 3.802 -1.626 1.00 95.38 79 VAL A C 1
ATOM 650 O O . VAL A 1 79 ? -0.559 4.398 -0.630 1.00 95.38 79 VAL A O 1
ATOM 653 N N . TYR A 1 80 ? 1.080 3.945 -2.103 1.00 94.44 80 TYR A N 1
ATOM 654 C CA . TYR A 1 80 ? 2.094 4.782 -1.457 1.00 94.44 80 TYR A CA 1
ATOM 655 C C . TYR A 1 80 ? 1.669 6.251 -1.406 1.00 94.44 80 TYR A C 1
ATOM 657 O O . TYR A 1 80 ? 1.891 6.928 -0.406 1.00 94.44 80 TYR A O 1
ATOM 665 N N . ASP A 1 81 ? 1.057 6.759 -2.472 1.00 94.56 81 ASP A N 1
ATOM 666 C CA . ASP A 1 81 ? 0.608 8.146 -2.531 1.00 94.56 81 ASP A CA 1
ATOM 667 C C . ASP A 1 81 ? -0.616 8.390 -1.647 1.00 94.56 81 ASP A C 1
ATOM 669 O O . ASP A 1 81 ? -0.724 9.468 -1.065 1.00 94.56 81 ASP A O 1
ATOM 673 N N . LEU A 1 82 ? -1.500 7.398 -1.483 1.00 95.06 82 LEU A N 1
ATOM 674 C CA . LEU A 1 82 ? -2.560 7.467 -0.480 1.00 95.06 82 LEU A CA 1
ATOM 675 C C . LEU A 1 82 ? -1.971 7.459 0.937 1.00 95.06 82 LEU A C 1
ATOM 677 O O . LEU A 1 82 ? -2.292 8.348 1.717 1.00 95.06 82 LEU A O 1
ATOM 681 N N . ALA A 1 83 ? -1.043 6.545 1.234 1.00 94.56 83 ALA A N 1
ATOM 682 C CA . ALA A 1 83 ? -0.391 6.462 2.542 1.00 94.56 83 ALA A CA 1
ATOM 683 C C . ALA A 1 83 ? 0.300 7.784 2.923 1.00 94.56 83 ALA A C 1
ATOM 685 O O . ALA A 1 83 ? 0.093 8.295 4.016 1.00 94.56 83 ALA A O 1
ATOM 686 N N . LYS A 1 84 ? 1.035 8.415 1.994 1.00 93.50 84 LYS A N 1
ATOM 687 C CA . LYS A 1 84 ? 1.659 9.738 2.212 1.00 93.50 84 LYS A CA 1
ATOM 688 C C . LYS A 1 84 ? 0.659 10.866 2.481 1.00 93.50 84 LYS A C 1
ATOM 690 O O . LYS A 1 84 ? 1.045 11.866 3.080 1.00 93.50 84 LYS A O 1
ATOM 695 N N . ARG A 1 85 ? -0.563 10.779 1.943 1.00 92.88 85 ARG A N 1
ATOM 696 C CA . ARG A 1 85 ? -1.621 11.784 2.155 1.00 92.88 85 ARG A CA 1
ATOM 697 C C . ARG A 1 85 ? -2.320 11.583 3.494 1.00 92.88 85 ARG A C 1
ATOM 699 O O . ARG A 1 85 ? -2.724 12.566 4.098 1.00 92.88 85 ARG A O 1
ATOM 706 N N . THR A 1 86 ? -2.477 10.330 3.911 1.00 91.62 86 THR A N 1
ATOM 707 C CA . THR A 1 86 ? -3.107 9.948 5.179 1.00 91.62 86 THR A CA 1
ATOM 708 C C . THR A 1 86 ? -2.146 10.064 6.366 1.00 91.62 86 THR A C 1
ATOM 710 O O . THR A 1 86 ? -2.597 10.205 7.494 1.00 91.62 86 THR A O 1
ATOM 713 N N . ASP A 1 87 ? -0.834 10.037 6.129 1.00 92.75 87 ASP A N 1
ATOM 714 C CA . ASP A 1 87 ? 0.185 10.220 7.162 1.00 92.75 87 ASP A CA 1
ATOM 715 C C . ASP A 1 87 ? 0.216 11.658 7.710 1.00 92.75 87 ASP A C 1
ATOM 717 O O . ASP A 1 87 ? 0.769 12.572 7.092 1.00 92.75 87 ASP A O 1
ATOM 721 N N . GLU A 1 88 ? -0.345 11.838 8.906 1.00 86.62 88 GLU A N 1
ATOM 722 C CA . GLU A 1 88 ? -0.351 13.106 9.647 1.00 86.62 88 GLU A CA 1
ATOM 723 C C . GLU A 1 88 ? 1.040 13.494 10.169 1.00 86.62 88 GLU A C 1
ATOM 725 O O . GLU A 1 88 ? 1.359 14.679 10.278 1.00 86.62 88 GLU A O 1
ATOM 730 N N . THR A 1 89 ? 1.899 12.508 10.453 1.00 87.31 89 THR A N 1
ATOM 731 C CA . THR A 1 89 ? 3.253 12.741 10.985 1.00 87.31 89 THR A CA 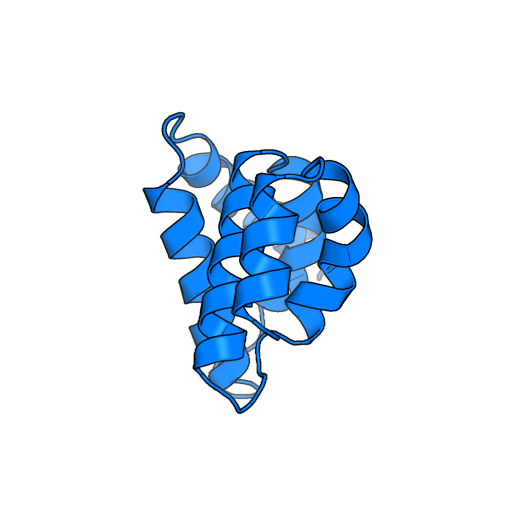1
ATOM 732 C C . THR A 1 89 ? 4.219 13.234 9.908 1.00 87.31 89 THR A C 1
ATOM 734 O O . THR A 1 89 ? 5.250 13.839 10.206 1.00 87.31 89 THR A O 1
ATOM 737 N N . GLY A 1 90 ? 3.903 12.959 8.638 1.00 88.19 90 GLY A N 1
ATOM 738 C CA . GLY A 1 90 ? 4.759 13.231 7.488 1.00 88.19 90 GLY A CA 1
ATOM 739 C C . GLY A 1 90 ? 6.036 12.385 7.441 1.00 88.19 90 GLY A C 1
ATOM 740 O O . GLY A 1 90 ? 6.875 12.608 6.562 1.00 88.19 90 GLY A O 1
ATOM 741 N N . GLN A 1 91 ? 6.200 11.418 8.347 1.00 91.00 91 GLN A N 1
ATOM 742 C CA . GLN A 1 91 ? 7.376 10.560 8.446 1.00 91.00 91 GLN A CA 1
ATOM 743 C C . GLN A 1 91 ? 7.592 9.733 7.169 1.00 91.00 91 GLN A C 1
ATOM 745 O O . GLN A 1 91 ? 8.736 9.558 6.733 1.00 91.00 91 GLN A O 1
ATOM 750 N N . LEU A 1 92 ? 6.519 9.283 6.506 1.00 90.75 92 LEU A N 1
ATOM 751 C CA . LEU A 1 92 ? 6.610 8.484 5.281 1.00 90.75 92 LEU A CA 1
ATOM 752 C C . LEU A 1 92 ? 7.305 9.230 4.138 1.00 90.75 92 LEU A C 1
ATOM 754 O O . LEU A 1 92 ? 7.980 8.599 3.322 1.00 90.75 92 LEU A O 1
ATOM 758 N N . LYS A 1 93 ? 7.205 10.565 4.090 1.00 90.50 93 LYS A N 1
ATOM 759 C CA . LYS A 1 93 ? 7.882 11.382 3.065 1.00 90.50 93 LYS A CA 1
ATOM 760 C C . LYS A 1 93 ? 9.402 11.249 3.140 1.00 90.50 93 LYS A C 1
ATOM 762 O O . LYS A 1 93 ? 10.056 11.295 2.103 1.00 90.50 93 LYS A O 1
ATOM 767 N N . ASN A 1 94 ? 9.936 11.041 4.342 1.00 92.81 94 ASN A N 1
ATOM 768 C CA . ASN A 1 94 ? 11.365 10.867 4.581 1.00 92.81 94 ASN A CA 1
ATOM 769 C C . ASN A 1 94 ? 11.777 9.392 4.524 1.00 92.81 94 ASN A C 1
ATOM 771 O O . ASN A 1 94 ? 12.819 9.068 3.957 1.00 92.81 94 ASN A O 1
ATOM 775 N N . LEU A 1 95 ? 10.956 8.489 5.072 1.00 93.31 95 LEU A N 1
ATOM 776 C CA . LEU A 1 95 ? 11.276 7.061 5.110 1.00 93.31 95 LEU A CA 1
ATOM 777 C C . LEU A 1 95 ? 11.274 6.417 3.724 1.00 93.31 95 LEU A C 1
ATOM 779 O O . LEU A 1 95 ? 12.170 5.634 3.431 1.00 93.31 95 LEU A O 1
ATOM 783 N N . ILE A 1 96 ? 10.303 6.727 2.860 1.00 92.81 96 ILE A N 1
ATOM 784 C CA . ILE A 1 96 ? 10.203 6.081 1.542 1.00 92.81 96 ILE A CA 1
ATOM 785 C C . ILE A 1 96 ? 11.512 6.242 0.736 1.00 92.81 96 ILE A C 1
ATOM 787 O O . ILE A 1 96 ? 12.054 5.216 0.318 1.00 92.81 96 ILE A O 1
ATOM 791 N N . PRO A 1 97 ? 12.084 7.457 0.586 1.00 92.25 97 PRO A N 1
ATOM 792 C CA . PRO A 1 97 ? 13.390 7.631 -0.052 1.00 92.25 97 PRO A CA 1
ATOM 793 C C . PRO A 1 97 ? 14.536 6.878 0.638 1.00 92.25 97 PRO A C 1
ATOM 795 O O . PRO A 1 97 ? 15.404 6.331 -0.038 1.00 92.25 97 PRO A O 1
ATOM 798 N N . GLN A 1 98 ? 14.554 6.821 1.976 1.00 92.81 98 GLN A N 1
ATOM 799 C CA . GLN A 1 98 ? 15.597 6.105 2.724 1.00 92.81 98 GLN A CA 1
ATOM 800 C C . GLN A 1 98 ? 15.556 4.599 2.441 1.00 92.81 98 GLN A C 1
ATOM 802 O O . GLN A 1 98 ? 16.584 3.992 2.148 1.00 92.81 98 GLN A O 1
ATOM 807 N N . TYR A 1 99 ? 14.365 4.001 2.477 1.00 92.81 99 TYR A N 1
ATOM 808 C CA . TYR A 1 99 ? 14.168 2.588 2.154 1.00 92.81 99 TYR A CA 1
ATOM 809 C C . TYR A 1 99 ? 14.485 2.287 0.689 1.00 92.81 99 TYR A C 1
ATOM 811 O O . TYR A 1 99 ? 15.062 1.244 0.387 1.00 92.81 99 TYR A O 1
ATOM 819 N N . GLU A 1 100 ? 14.154 3.200 -0.223 1.00 90.75 100 GLU A N 1
ATOM 820 C CA . GLU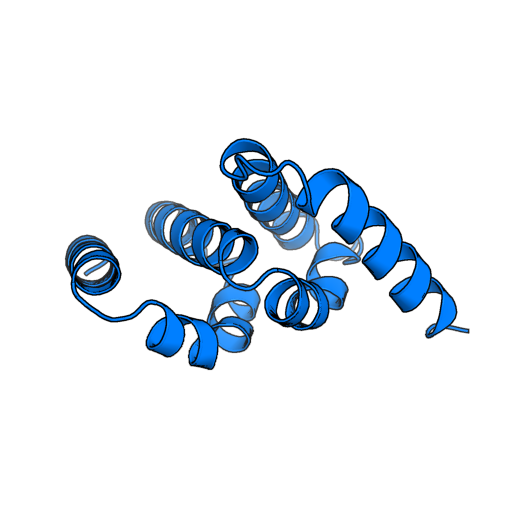 A 1 100 ? 14.504 3.074 -1.636 1.00 90.75 100 GLU A CA 1
ATOM 821 C C . GLU A 1 100 ? 16.020 3.102 -1.860 1.00 90.75 100 GLU A C 1
ATOM 823 O O . GLU A 1 100 ? 16.534 2.265 -2.605 1.00 90.75 100 GLU A O 1
ATOM 828 N N . TYR A 1 101 ? 16.733 4.005 -1.183 1.00 91.38 101 TYR A N 1
ATOM 829 C CA . TYR A 1 101 ? 18.194 4.071 -1.210 1.00 91.38 101 TYR A CA 1
ATOM 830 C C . TYR A 1 101 ? 18.828 2.779 -0.682 1.00 91.38 101 TYR A C 1
ATOM 832 O O . TYR A 1 101 ? 19.680 2.187 -1.344 1.00 91.38 101 TYR A O 1
ATOM 840 N N . VAL A 1 102 ? 18.373 2.302 0.480 1.00 91.25 102 VAL A N 1
ATOM 841 C CA . VAL A 1 102 ? 18.869 1.060 1.088 1.00 91.25 102 VAL A CA 1
ATOM 842 C C . VAL A 1 102 ? 18.604 -0.142 0.177 1.00 91.25 102 VAL A C 1
ATOM 844 O O . VAL A 1 102 ? 19.508 -0.934 -0.074 1.00 91.25 102 VAL A O 1
ATOM 847 N N . ALA A 1 103 ? 17.398 -0.261 -0.382 1.00 89.69 103 ALA A N 1
ATOM 848 C CA . ALA A 1 103 ? 17.074 -1.338 -1.312 1.00 89.69 103 ALA A CA 1
ATOM 849 C C . ALA A 1 103 ? 17.909 -1.273 -2.600 1.00 89.69 103 ALA A C 1
ATOM 851 O O . ALA A 1 103 ? 18.330 -2.313 -3.097 1.00 89.69 103 ALA A O 1
ATOM 852 N N . ALA A 1 104 ? 18.192 -0.075 -3.123 1.00 88.56 104 ALA A N 1
ATOM 853 C CA . ALA A 1 104 ? 19.088 0.093 -4.266 1.00 88.56 104 ALA A CA 1
ATOM 854 C C . ALA A 1 104 ? 20.516 -0.376 -3.954 1.00 88.56 104 ALA A C 1
ATOM 856 O O . ALA A 1 104 ? 21.147 -1.005 -4.798 1.00 88.56 104 ALA A O 1
ATOM 857 N N . ALA A 1 105 ? 21.011 -0.103 -2.744 1.00 90.44 105 ALA A N 1
ATOM 858 C CA . ALA A 1 105 ? 22.353 -0.492 -2.324 1.00 90.44 105 ALA A CA 1
ATOM 859 C C . ALA A 1 105 ? 22.544 -2.018 -2.231 1.00 90.44 105 ALA A C 1
ATOM 861 O O . ALA A 1 105 ? 23.665 -2.495 -2.396 1.00 90.44 105 ALA A O 1
ATOM 862 N N . PHE A 1 106 ? 21.470 -2.780 -1.991 1.00 85.69 106 PHE A N 1
ATOM 863 C CA . PHE A 1 106 ? 21.520 -4.242 -1.893 1.00 85.69 106 PHE A CA 1
ATOM 864 C C . PHE A 1 106 ? 21.502 -4.978 -3.240 1.00 85.69 106 PHE A C 1
ATOM 866 O O . PHE A 1 106 ? 21.870 -6.147 -3.280 1.00 85.69 106 PHE A O 1
ATOM 873 N N . ILE A 1 107 ? 21.102 -4.330 -4.338 1.00 75.31 107 ILE A N 1
ATOM 874 C CA . ILE A 1 107 ? 21.016 -4.948 -5.678 1.00 75.31 107 ILE A CA 1
ATOM 875 C C . ILE A 1 107 ? 22.320 -4.680 -6.459 1.00 75.31 107 ILE A C 1
ATOM 877 O O . ILE A 1 107 ? 22.303 -4.326 -7.634 1.00 75.31 107 ILE A O 1
ATOM 881 N N . ARG A 1 108 ? 23.463 -4.771 -5.773 1.00 54.22 108 ARG A N 1
ATOM 882 C CA . ARG A 1 108 ? 24.792 -4.559 -6.360 1.00 54.22 108 ARG A CA 1
ATOM 883 C C . ARG A 1 108 ? 25.349 -5.826 -6.990 1.00 54.22 108 ARG A C 1
ATOM 885 O O . ARG A 1 108 ? 25.162 -6.904 -6.385 1.00 54.22 108 ARG A O 1
#